Protein AF-A0A386C743-F1 (afdb_monomer_lite)

pLDDT: mean 71.22, std 15.31, range [37.0, 89.81]

Sequence (69 aa):
MDKLQRDLKTVESRYGEDVLQLVIAAGYLSKLVGNPEIKRYLNQHHPEILTEFRTIVSATSLDQANIPA

Structure (mmCIF, N/CA/C/O backbone):
data_AF-A0A386C743-F1
#
_entry.id   AF-A0A386C743-F1
#
loop_
_atom_site.group_PDB
_atom_site.id
_atom_site.type_symbol
_atom_site.label_atom_id
_atom_site.label_alt_id
_atom_site.label_comp_id
_atom_site.label_asym_id
_atom_site.label_entity_id
_atom_site.label_seq_id
_atom_site.pdbx_PDB_ins_code
_atom_site.Cartn_x
_atom_site.Cartn_y
_atom_site.Cartn_z
_atom_site.occupancy
_atom_site.B_iso_or_equiv
_atom_site.auth_seq_id
_atom_site.auth_comp_id
_atom_site.auth_asym_id
_atom_site.auth_atom_id
_atom_site.pdbx_PDB_model_num
ATOM 1 N N . MET A 1 1 ? 27.468 -6.919 -31.114 1.00 48.12 1 MET A N 1
ATOM 2 C CA . MET A 1 1 ? 27.560 -6.648 -29.664 1.00 48.12 1 MET A CA 1
ATOM 3 C C . MET A 1 1 ? 27.025 -5.266 -29.248 1.00 48.12 1 MET A C 1
ATOM 5 O O . MET A 1 1 ? 27.040 -4.973 -28.070 1.00 48.12 1 MET A O 1
ATOM 9 N N . ASP A 1 2 ? 26.484 -4.438 -30.156 1.00 54.94 2 ASP A N 1
ATOM 10 C CA . ASP A 1 2 ? 26.094 -3.036 -29.861 1.00 54.94 2 ASP A CA 1
ATOM 11 C C . ASP A 1 2 ? 24.574 -2.829 -29.631 1.00 54.94 2 ASP A C 1
ATOM 13 O O . ASP A 1 2 ? 24.092 -1.719 -29.406 1.00 54.94 2 ASP A O 1
ATOM 17 N N . LYS A 1 3 ? 23.771 -3.894 -29.762 1.00 52.06 3 LYS A N 1
ATOM 18 C CA . LYS A 1 3 ? 22.315 -3.854 -29.519 1.00 52.06 3 LYS A CA 1
ATOM 19 C C . LYS A 1 3 ? 21.966 -4.184 -28.070 1.00 52.06 3 LYS A C 1
ATOM 21 O O . LYS A 1 3 ? 21.159 -3.480 -27.484 1.00 52.06 3 LYS A O 1
ATOM 26 N N . LEU A 1 4 ? 22.637 -5.179 -27.486 1.00 57.56 4 LEU A N 1
ATOM 27 C CA . LEU A 1 4 ? 22.391 -5.618 -26.110 1.00 57.56 4 LEU A CA 1
ATOM 28 C C . LEU A 1 4 ? 22.669 -4.502 -25.091 1.00 57.56 4 LEU A C 1
ATOM 30 O O . LEU A 1 4 ? 21.896 -4.299 -24.171 1.00 57.56 4 LEU A O 1
ATOM 34 N N . GLN A 1 5 ? 23.739 -3.730 -25.298 1.00 51.84 5 GLN A N 1
ATOM 35 C CA . GLN A 1 5 ? 24.145 -2.654 -24.390 1.00 51.84 5 GLN A CA 1
ATOM 36 C C . GLN A 1 5 ? 23.212 -1.429 -24.443 1.00 51.84 5 GLN A C 1
ATOM 38 O O . GLN A 1 5 ? 23.050 -0.732 -23.444 1.00 51.84 5 GLN A O 1
ATOM 43 N N . ARG A 1 6 ? 22.568 -1.168 -25.592 1.00 54.44 6 ARG A N 1
ATOM 44 C CA . ARG A 1 6 ? 21.530 -0.127 -25.718 1.00 54.44 6 ARG A CA 1
ATOM 45 C C . ARG A 1 6 ? 20.193 -0.568 -25.130 1.00 54.44 6 ARG A C 1
ATOM 47 O O . ARG A 1 6 ? 19.513 0.246 -24.511 1.00 54.44 6 ARG A O 1
ATOM 54 N N . ASP A 1 7 ? 19.845 -1.839 -25.302 1.00 53.47 7 ASP A N 1
ATOM 55 C CA . ASP A 1 7 ? 18.654 -2.433 -24.695 1.00 53.47 7 ASP A CA 1
ATOM 56 C C . ASP A 1 7 ? 18.752 -2.390 -23.160 1.00 53.47 7 ASP A C 1
ATOM 58 O O . ASP A 1 7 ? 17.842 -1.906 -22.496 1.00 53.47 7 ASP A O 1
ATOM 62 N N . LEU A 1 8 ? 19.92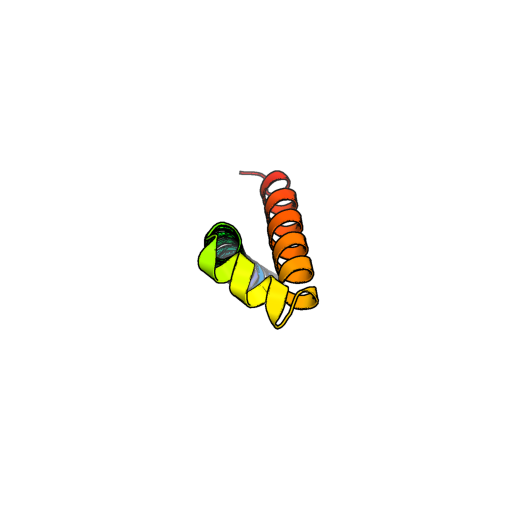8 -2.719 -22.608 1.00 49.78 8 LEU A N 1
ATOM 63 C CA . LEU A 1 8 ? 20.210 -2.664 -21.169 1.00 49.78 8 LEU A CA 1
ATOM 64 C C . LEU A 1 8 ? 20.078 -1.243 -20.594 1.00 49.78 8 LEU A C 1
ATOM 66 O O . LEU A 1 8 ? 19.389 -1.050 -19.601 1.00 49.78 8 LEU A O 1
ATOM 70 N N . LYS A 1 9 ? 20.622 -0.229 -21.281 1.00 52.12 9 LYS A N 1
ATOM 71 C CA . LYS A 1 9 ? 20.457 1.188 -20.897 1.00 52.12 9 LYS A CA 1
ATOM 72 C C . LYS A 1 9 ? 19.005 1.673 -20.945 1.00 52.12 9 LYS A C 1
ATOM 74 O O . LYS A 1 9 ? 18.608 2.541 -20.172 1.00 52.12 9 LYS A O 1
ATOM 79 N N . THR A 1 10 ? 18.217 1.144 -21.878 1.00 51.75 10 THR A N 1
ATOM 80 C CA . THR A 1 10 ? 16.791 1.481 -22.003 1.00 51.75 10 THR A CA 1
ATOM 81 C C . THR A 1 10 ? 15.993 0.840 -20.871 1.00 51.75 10 THR A C 1
ATOM 83 O O . THR A 1 10 ? 15.105 1.477 -20.309 1.00 51.75 10 THR A O 1
ATOM 86 N N . VAL A 1 11 ? 16.351 -0.388 -20.489 1.00 51.91 11 VAL A N 1
ATOM 87 C CA . VAL A 1 11 ? 15.802 -1.069 -19.314 1.00 51.91 11 VAL A CA 1
ATOM 88 C C . VAL A 1 11 ? 16.173 -0.322 -18.032 1.00 51.91 11 VAL A C 1
ATOM 90 O O . VAL A 1 11 ? 15.278 -0.070 -17.240 1.00 51.91 11 VAL A O 1
ATOM 93 N N . GLU A 1 12 ? 17.420 0.125 -17.855 1.00 53.44 12 GLU A N 1
ATOM 94 C CA . GLU A 1 12 ? 17.834 0.936 -16.693 1.00 53.44 12 GLU A CA 1
ATOM 95 C C . GLU A 1 12 ? 17.061 2.261 -16.584 1.00 53.44 12 GLU A C 1
ATOM 97 O O . GLU A 1 12 ? 16.626 2.643 -15.499 1.00 53.44 12 GLU A O 1
ATOM 102 N N . SER A 1 13 ? 16.840 2.953 -17.707 1.00 53.41 13 SER A N 1
ATOM 103 C CA . SER A 1 13 ? 16.101 4.221 -17.704 1.00 53.41 13 SER A CA 1
ATOM 104 C C . SER A 1 13 ? 14.610 4.034 -17.413 1.00 53.41 13 SER A C 1
ATOM 106 O O . SER A 1 13 ? 14.022 4.886 -16.750 1.00 53.41 13 SER A O 1
ATOM 108 N N . ARG A 1 14 ? 13.999 2.932 -17.878 1.00 54.47 14 ARG A N 1
ATOM 109 C CA . ARG A 1 14 ? 12.619 2.577 -17.503 1.00 54.47 14 ARG A CA 1
ATOM 110 C C . ARG A 1 14 ? 12.547 2.122 -16.050 1.00 54.47 14 ARG A C 1
ATOM 112 O O . ARG A 1 14 ? 11.654 2.557 -15.345 1.00 54.47 14 ARG A O 1
ATOM 119 N N . TYR A 1 15 ? 13.540 1.373 -15.570 1.00 53.50 15 TYR A N 1
ATOM 120 C CA . TYR A 1 15 ? 13.659 0.998 -14.159 1.00 53.50 15 TYR A CA 1
ATOM 121 C C . TYR A 1 15 ? 13.641 2.222 -13.244 1.00 53.50 15 TYR A C 1
ATOM 123 O O . TYR A 1 15 ? 12.910 2.223 -12.263 1.00 53.50 15 TYR A O 1
ATOM 131 N N . GLY A 1 16 ? 14.392 3.277 -13.573 1.00 59.06 16 GLY A N 1
ATOM 132 C CA . GLY A 1 16 ? 14.373 4.515 -12.795 1.00 59.06 16 GLY A CA 1
ATOM 133 C C . GLY A 1 16 ? 12.980 5.147 -12.726 1.00 59.06 16 GLY A C 1
ATOM 134 O O . GLY A 1 16 ? 12.506 5.463 -11.639 1.00 59.06 16 GLY A O 1
ATOM 135 N N . GLU A 1 17 ? 12.308 5.295 -13.868 1.00 60.16 17 GLU A N 1
ATOM 136 C CA . GLU A 1 17 ? 10.986 5.929 -13.962 1.00 60.16 17 GLU A CA 1
ATOM 137 C C . GLU A 1 17 ? 9.868 5.080 -13.330 1.00 60.16 17 GLU A C 1
ATOM 139 O O . GLU A 1 17 ? 9.067 5.599 -12.552 1.00 60.16 17 GLU A O 1
ATOM 144 N N . ASP A 1 18 ? 9.854 3.771 -13.585 1.00 66.06 18 ASP A N 1
ATOM 145 C CA . ASP A 1 18 ? 8.891 2.827 -13.015 1.00 66.06 18 ASP A CA 1
ATOM 146 C C . ASP A 1 18 ? 9.066 2.706 -11.493 1.00 66.06 18 ASP A C 1
ATOM 148 O O . ASP A 1 18 ? 8.078 2.736 -10.756 1.00 66.06 18 ASP A O 1
ATOM 152 N N . VAL A 1 19 ? 10.307 2.654 -10.990 1.00 67.81 19 VAL A N 1
ATOM 153 C CA . VAL A 1 19 ? 10.585 2.642 -9.543 1.00 67.81 19 VAL A CA 1
ATOM 154 C C . VAL A 1 19 ? 10.174 3.966 -8.902 1.00 67.81 19 VAL A C 1
ATOM 156 O O . VAL A 1 19 ? 9.494 3.950 -7.879 1.00 67.81 19 VAL A O 1
ATOM 159 N N . LEU A 1 20 ? 10.504 5.114 -9.503 1.00 72.38 20 LEU A N 1
ATOM 160 C CA . LEU A 1 20 ? 10.051 6.426 -9.019 1.00 72.38 20 LEU A CA 1
ATOM 161 C C . LEU A 1 20 ? 8.526 6.491 -8.928 1.00 72.38 20 LEU A C 1
ATOM 163 O O . LEU A 1 20 ? 7.979 6.920 -7.912 1.00 72.38 20 LEU A O 1
ATOM 167 N N . GLN A 1 21 ? 7.831 6.032 -9.964 1.00 74.94 21 GLN A N 1
ATOM 168 C CA . GLN A 1 21 ? 6.376 6.033 -10.002 1.00 74.94 21 GLN A CA 1
ATOM 169 C C . GLN A 1 21 ? 5.776 5.092 -8.945 1.00 74.94 21 GLN A C 1
ATOM 171 O O . GLN A 1 21 ? 4.804 5.462 -8.283 1.00 74.94 21 GLN A O 1
ATOM 176 N N . LEU A 1 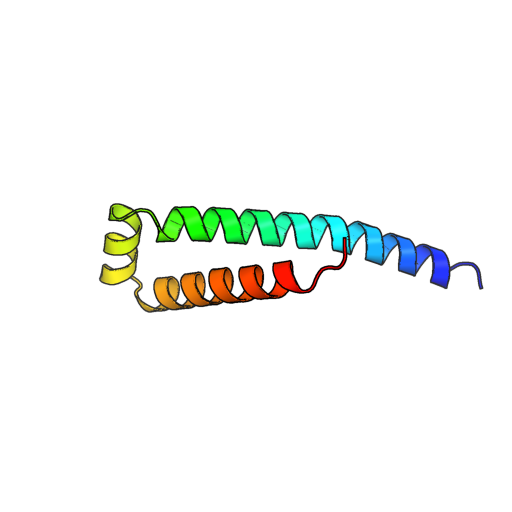22 ? 6.382 3.922 -8.717 1.00 78.56 22 LEU A N 1
ATOM 177 C CA . LEU A 1 22 ? 5.993 2.985 -7.657 1.00 78.56 22 LEU A CA 1
ATOM 178 C C . LEU A 1 22 ? 6.242 3.556 -6.253 1.00 78.56 22 LEU A C 1
ATOM 180 O O . LEU A 1 22 ? 5.379 3.427 -5.385 1.00 78.56 22 LEU A O 1
ATOM 184 N N . VAL A 1 23 ? 7.362 4.247 -6.029 1.00 78.50 23 VAL A N 1
ATOM 185 C CA . VAL A 1 23 ? 7.676 4.924 -4.758 1.00 78.50 23 VAL A CA 1
ATOM 186 C C . VAL A 1 23 ? 6.688 6.059 -4.487 1.00 78.50 23 VAL A C 1
ATOM 188 O O . VA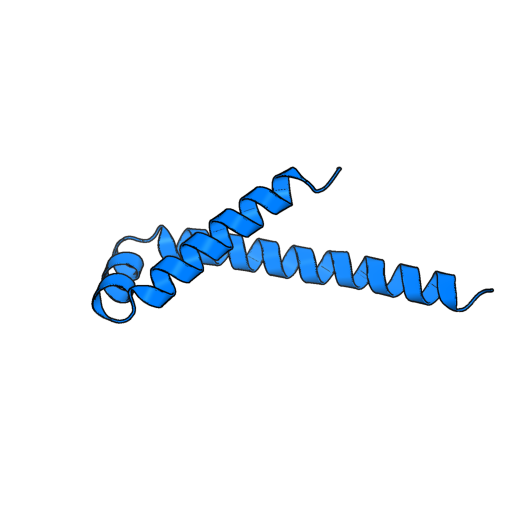L A 1 23 ? 6.171 6.183 -3.376 1.00 78.50 23 VAL A O 1
ATOM 191 N N . ILE A 1 24 ? 6.363 6.867 -5.500 1.00 78.94 24 ILE A N 1
ATOM 192 C CA . ILE A 1 24 ? 5.364 7.938 -5.386 1.00 78.94 24 ILE A CA 1
ATOM 193 C C . ILE A 1 24 ? 3.980 7.347 -5.093 1.00 78.94 24 ILE A C 1
ATOM 195 O O . ILE A 1 24 ? 3.282 7.839 -4.203 1.00 78.94 24 ILE A O 1
ATOM 199 N N . ALA A 1 25 ? 3.593 6.274 -5.789 1.00 81.00 25 ALA A N 1
ATOM 200 C CA . ALA A 1 25 ? 2.333 5.578 -5.554 1.00 81.00 25 ALA A CA 1
ATOM 201 C C . ALA A 1 25 ? 2.261 4.999 -4.132 1.00 81.00 25 ALA A C 1
ATOM 203 O O . ALA A 1 25 ? 1.262 5.204 -3.442 1.00 81.00 25 ALA A O 1
ATOM 204 N N . ALA A 1 26 ? 3.326 4.353 -3.648 1.00 80.88 26 ALA A N 1
ATOM 205 C CA . ALA A 1 26 ? 3.407 3.837 -2.283 1.00 80.88 26 ALA A CA 1
ATOM 206 C C . ALA A 1 26 ? 3.376 4.960 -1.233 1.00 80.88 26 ALA A C 1
ATOM 208 O O . ALA A 1 26 ? 2.678 4.851 -0.225 1.00 80.88 26 ALA A O 1
ATOM 209 N N . GLY A 1 27 ? 4.058 6.081 -1.477 1.00 82.75 27 GLY A N 1
ATOM 210 C CA . GLY A 1 27 ? 4.001 7.265 -0.617 1.00 82.75 27 GLY A CA 1
ATOM 211 C C . GLY A 1 27 ? 2.603 7.890 -0.566 1.00 82.75 27 GLY A C 1
ATOM 212 O O . GLY A 1 27 ? 2.125 8.275 0.506 1.00 82.75 27 GLY A O 1
ATOM 213 N N . TYR A 1 28 ? 1.909 7.944 -1.705 1.00 84.12 28 TYR A N 1
ATOM 214 C CA . TYR A 1 28 ? 0.524 8.400 -1.779 1.00 84.12 28 TYR A CA 1
ATOM 215 C C . TYR A 1 28 ? -0.422 7.447 -1.044 1.00 84.12 28 TYR A C 1
ATOM 217 O O . TYR A 1 28 ? -1.219 7.900 -0.226 1.00 84.12 28 TYR A O 1
ATOM 225 N N . LEU A 1 29 ? -0.287 6.135 -1.254 1.00 84.12 29 LEU A N 1
ATOM 226 C CA . LEU A 1 29 ? -1.037 5.101 -0.535 1.00 84.12 29 LEU A CA 1
ATOM 227 C C . LEU A 1 29 ? -0.801 5.175 0.977 1.00 84.12 29 LEU A C 1
ATOM 229 O O . LEU A 1 29 ? -1.748 5.067 1.753 1.00 84.12 29 LEU A O 1
ATOM 233 N N . SER A 1 30 ? 0.432 5.437 1.409 1.00 83.00 30 SER A N 1
ATOM 234 C CA . SER A 1 30 ? 0.766 5.633 2.822 1.00 83.00 30 SER A CA 1
ATOM 235 C C . SER A 1 30 ? 0.041 6.850 3.410 1.00 83.00 30 SER A C 1
ATOM 237 O O . SER A 1 30 ? -0.613 6.742 4.451 1.00 83.00 30 SER A O 1
ATOM 239 N N . LYS A 1 31 ? 0.043 7.992 2.703 1.00 85.31 31 LYS A N 1
ATOM 240 C CA . LYS A 1 31 ? -0.758 9.171 3.088 1.00 85.31 31 LYS A CA 1
ATOM 241 C C . LYS A 1 31 ? -2.261 8.886 3.092 1.00 85.31 31 LYS A C 1
ATOM 243 O O . LYS A 1 31 ? -2.966 9.364 3.978 1.00 85.31 31 LYS A O 1
ATOM 248 N N . LEU A 1 32 ? -2.746 8.111 2.126 1.00 85.00 32 LEU A N 1
ATOM 249 C CA . LEU A 1 32 ? -4.151 7.746 1.980 1.00 85.00 32 LEU A CA 1
ATOM 250 C C . LEU A 1 32 ? -4.630 6.891 3.167 1.00 85.00 32 LEU A C 1
ATOM 252 O O . LEU A 1 32 ? -5.639 7.212 3.790 1.00 85.00 32 LEU A O 1
ATOM 256 N N . VAL A 1 33 ? -3.873 5.849 3.530 1.00 81.00 33 VAL A N 1
ATOM 257 C CA . VAL A 1 33 ? -4.178 4.936 4.651 1.00 81.00 33 VAL A CA 1
ATOM 258 C C . VAL A 1 33 ? -3.909 5.580 6.021 1.00 81.00 33 VAL A C 1
ATOM 260 O O . VAL A 1 33 ? -4.514 5.190 7.026 1.00 81.00 33 VAL A O 1
ATOM 263 N N . GLY A 1 34 ? -3.024 6.578 6.080 1.00 81.00 34 GLY A N 1
ATOM 264 C CA . GLY A 1 34 ? -2.781 7.396 7.270 1.00 81.00 34 GLY A CA 1
ATOM 265 C C . GLY A 1 34 ? -3.931 8.349 7.612 1.00 81.00 34 GLY A C 1
ATOM 266 O O . GLY A 1 34 ? -4.042 8.779 8.759 1.00 81.00 34 GLY A O 1
ATOM 267 N N . ASN A 1 35 ? -4.810 8.651 6.653 1.00 89.81 35 ASN A N 1
ATOM 268 C CA . ASN A 1 35 ? -5.918 9.581 6.840 1.00 89.81 35 ASN A CA 1
ATOM 269 C C . ASN A 1 35 ? -7.103 8.876 7.540 1.00 89.81 35 ASN A C 1
ATOM 271 O O . ASN A 1 35 ? -7.661 7.934 6.971 1.00 89.81 35 ASN A O 1
ATOM 275 N N . PRO A 1 36 ? -7.519 9.288 8.755 1.00 85.06 36 PRO A N 1
ATOM 276 C CA . PRO A 1 36 ? -8.476 8.532 9.570 1.00 85.06 36 PRO A CA 1
ATOM 277 C C . PRO A 1 36 ? -9.861 8.395 8.923 1.00 85.06 36 PRO A C 1
ATOM 279 O O . PRO A 1 36 ? -10.481 7.339 9.040 1.00 85.06 36 PRO A O 1
ATOM 282 N N . GLU A 1 37 ? -10.314 9.412 8.189 1.00 87.31 37 GLU A N 1
ATOM 283 C CA . GLU A 1 37 ? -11.589 9.400 7.457 1.00 87.31 37 GLU A CA 1
ATOM 284 C C . GLU A 1 37 ? -11.582 8.360 6.329 1.00 87.31 37 GLU A C 1
ATOM 286 O O . GLU A 1 37 ? -12.500 7.550 6.199 1.00 87.31 37 GLU A O 1
ATOM 291 N N . ILE A 1 38 ? -10.495 8.323 5.554 1.00 83.81 38 ILE A N 1
ATOM 292 C CA . ILE A 1 38 ? -10.325 7.377 4.446 1.00 83.81 38 ILE A CA 1
ATOM 293 C C . ILE A 1 38 ? -10.153 5.961 4.991 1.00 83.81 38 ILE A C 1
ATOM 295 O O . ILE A 1 38 ? -10.772 5.022 4.499 1.00 83.81 38 ILE A O 1
ATOM 299 N N . LYS A 1 39 ? -9.381 5.811 6.069 1.00 85.06 39 LYS A N 1
ATOM 300 C CA . LYS A 1 39 ? -9.209 4.542 6.774 1.00 85.06 39 LYS A CA 1
ATOM 301 C C . LYS A 1 39 ? -10.541 3.996 7.279 1.00 85.06 39 LYS A C 1
ATOM 303 O O . LYS A 1 39 ? -10.808 2.811 7.121 1.00 85.06 39 LYS A O 1
ATOM 308 N N . ARG A 1 40 ? -11.394 4.852 7.851 1.00 87.75 40 ARG A N 1
ATOM 309 C CA . ARG A 1 40 ? -12.737 4.482 8.310 1.00 87.75 40 ARG A CA 1
ATOM 310 C C . ARG A 1 40 ? -13.636 4.076 7.145 1.00 87.75 40 ARG A C 1
ATOM 312 O O . ARG A 1 40 ? -14.305 3.053 7.252 1.00 87.75 40 ARG A O 1
ATOM 319 N N . TYR A 1 41 ? -13.622 4.831 6.049 1.00 88.19 41 TYR A N 1
ATOM 320 C CA . TYR A 1 41 ? -14.402 4.520 4.851 1.00 88.19 41 TYR A CA 1
ATOM 321 C C . TYR A 1 41 ? -13.990 3.179 4.230 1.00 88.19 41 TYR A C 1
ATOM 323 O O . TYR A 1 41 ? -14.827 2.294 4.056 1.00 88.19 41 TYR A O 1
ATOM 331 N N . LEU A 1 42 ? -12.690 2.985 3.980 1.00 85.31 42 LEU A N 1
ATOM 332 C CA . LEU A 1 42 ? -12.171 1.723 3.460 1.00 85.31 42 LEU A CA 1
ATOM 333 C C . LEU A 1 42 ? -12.427 0.571 4.427 1.00 85.31 42 LEU A C 1
ATOM 335 O O . LEU A 1 42 ? -12.822 -0.493 3.987 1.00 85.31 42 LEU A O 1
ATOM 339 N N . ASN A 1 43 ? -12.282 0.755 5.737 1.00 84.88 43 ASN A N 1
ATOM 340 C CA . ASN A 1 43 ? -12.548 -0.332 6.678 1.00 84.88 43 ASN A CA 1
ATOM 341 C C . ASN A 1 43 ? -14.035 -0.735 6.733 1.00 84.88 43 ASN A C 1
ATOM 343 O O . ASN A 1 43 ? -14.339 -1.880 7.045 1.00 84.88 43 ASN A O 1
ATOM 347 N N . GLN A 1 44 ? -14.958 0.189 6.443 1.00 89.50 44 GLN A N 1
ATOM 348 C CA . GLN A 1 44 ? -16.397 -0.098 6.420 1.00 89.50 44 GLN A CA 1
ATOM 349 C C . GLN A 1 44 ? -16.865 -0.723 5.102 1.00 89.50 44 GLN A C 1
ATOM 351 O O . GLN A 1 44 ? -17.730 -1.592 5.130 1.00 89.50 44 GLN A O 1
ATOM 356 N N . HIS A 1 45 ? -16.324 -0.281 3.964 1.00 86.31 45 HIS A N 1
ATOM 357 C CA . HIS A 1 45 ? -16.779 -0.728 2.643 1.00 86.31 45 HIS A CA 1
ATOM 358 C C . HIS A 1 45 ? -15.863 -1.785 2.007 1.00 86.31 45 HIS A C 1
ATOM 360 O O . HIS A 1 45 ? -16.353 -2.690 1.340 1.00 86.31 45 HIS A O 1
ATOM 366 N N . HIS A 1 46 ? -14.546 -1.686 2.212 1.00 87.25 46 HIS A N 1
ATOM 367 C CA . HIS A 1 46 ? -13.521 -2.504 1.548 1.00 87.25 46 HIS A CA 1
ATOM 368 C C . HIS A 1 46 ? -12.304 -2.793 2.459 1.00 87.25 46 HIS A C 1
ATOM 370 O O . HIS A 1 46 ? -11.191 -2.312 2.201 1.00 87.25 46 HIS A O 1
ATOM 376 N N . PRO A 1 47 ? -12.479 -3.571 3.545 1.00 84.69 47 PRO A N 1
ATOM 377 C CA . PRO A 1 47 ? -11.404 -3.856 4.502 1.00 84.69 47 PRO A CA 1
ATOM 378 C C . PRO A 1 47 ? -10.249 -4.669 3.887 1.00 84.69 47 PRO A C 1
ATOM 380 O O . PRO A 1 47 ? -9.098 -4.553 4.319 1.00 84.69 47 PRO A O 1
ATOM 383 N N . GLU A 1 48 ? -10.536 -5.456 2.849 1.00 86.06 48 GLU A N 1
ATOM 384 C CA . GLU A 1 48 ? -9.542 -6.181 2.050 1.00 86.06 48 GLU A CA 1
ATOM 385 C C . GLU A 1 48 ? -8.566 -5.226 1.344 1.00 86.06 48 GLU A C 1
ATOM 387 O O . GLU A 1 48 ? -7.353 -5.378 1.477 1.00 86.06 48 GLU A O 1
ATOM 392 N N . ILE A 1 49 ? -9.079 -4.163 0.713 1.00 85.06 49 ILE A N 1
ATOM 393 C CA . ILE A 1 49 ? -8.270 -3.163 0.001 1.00 85.06 49 ILE A CA 1
ATOM 394 C C . ILE A 1 49 ? -7.370 -2.414 0.986 1.00 85.06 49 ILE A C 1
ATOM 396 O O . ILE A 1 49 ? -6.210 -2.139 0.696 1.00 85.06 49 ILE A O 1
ATOM 400 N N . LEU A 1 50 ? -7.873 -2.120 2.186 1.00 83.50 50 LEU A N 1
ATOM 401 C CA . LEU A 1 50 ? -7.079 -1.481 3.235 1.00 83.50 50 LEU A CA 1
ATOM 402 C C . LEU A 1 50 ? -5.904 -2.353 3.691 1.00 83.50 50 LEU A C 1
ATOM 404 O O . LEU A 1 50 ? -4.829 -1.837 4.005 1.00 83.50 50 LEU A O 1
ATOM 408 N N . THR A 1 51 ? -6.116 -3.667 3.744 1.00 85.31 51 THR A N 1
ATOM 409 C CA . THR A 1 51 ? -5.073 -4.634 4.091 1.00 85.31 51 THR A CA 1
ATOM 410 C C . THR A 1 51 ? -4.033 -4.714 2.981 1.00 85.31 51 THR A C 1
ATOM 412 O O . THR A 1 51 ? -2.849 -4.554 3.269 1.00 85.31 51 THR A O 1
ATOM 415 N N . GLU A 1 52 ? -4.468 -4.838 1.727 1.00 86.31 52 GLU A N 1
ATOM 416 C CA . GLU A 1 52 ? -3.597 -4.841 0.546 1.00 86.31 52 GLU A CA 1
ATOM 417 C C . GLU A 1 52 ? -2.771 -3.556 0.441 1.00 86.31 52 GLU A C 1
ATOM 419 O O . GLU A 1 52 ? -1.554 -3.610 0.295 1.00 86.31 52 GLU A O 1
ATOM 424 N N . PHE A 1 53 ? -3.384 -2.383 0.618 1.00 85.31 53 PHE A N 1
ATOM 425 C CA . PHE A 1 53 ? -2.664 -1.108 0.604 1.00 85.31 53 PHE A CA 1
ATOM 426 C C . PHE A 1 53 ? -1.606 -1.026 1.699 1.00 85.31 53 PHE A C 1
ATOM 428 O O . PHE A 1 53 ? -0.512 -0.520 1.459 1.00 85.31 53 PHE A O 1
ATOM 435 N N . ARG A 1 54 ? -1.889 -1.555 2.893 1.00 82.12 54 ARG A N 1
ATOM 436 C CA . ARG A 1 54 ? -0.898 -1.609 3.969 1.00 82.12 54 ARG A CA 1
ATOM 437 C C . ARG A 1 54 ? 0.242 -2.572 3.630 1.00 82.12 54 ARG A C 1
ATOM 439 O O . ARG A 1 54 ? 1.393 -2.231 3.882 1.00 82.12 54 ARG A O 1
ATOM 446 N N . THR A 1 55 ? -0.061 -3.718 3.022 1.00 84.44 55 THR A N 1
ATOM 447 C CA . THR A 1 55 ? 0.935 -4.682 2.531 1.00 84.44 55 THR A CA 1
ATOM 448 C C . THR A 1 55 ? 1.831 -4.063 1.461 1.00 84.44 55 THR A C 1
ATOM 450 O O . THR A 1 55 ? 3.049 -4.164 1.572 1.00 84.44 55 THR A O 1
ATOM 453 N N . ILE A 1 56 ? 1.255 -3.362 0.478 1.00 83.38 56 ILE A N 1
ATOM 454 C CA . ILE A 1 56 ? 1.995 -2.672 -0.589 1.00 83.38 56 ILE A CA 1
ATOM 455 C C . ILE A 1 56 ? 2.921 -1.612 0.011 1.00 83.38 56 ILE A C 1
ATOM 457 O O . ILE A 1 56 ? 4.115 -1.613 -0.268 1.00 83.38 56 ILE A O 1
ATOM 461 N N . VAL A 1 57 ? 2.405 -0.755 0.899 1.00 81.06 57 VAL A N 1
ATOM 462 C CA . VAL A 1 57 ? 3.212 0.277 1.571 1.00 81.06 57 VAL A CA 1
ATOM 463 C C . VAL A 1 57 ? 4.360 -0.349 2.367 1.00 81.06 57 VAL A C 1
ATOM 465 O O . VAL A 1 57 ? 5.488 0.141 2.297 1.00 81.06 57 VAL A O 1
ATOM 468 N N . SER A 1 58 ? 4.114 -1.443 3.094 1.00 78.56 58 SER A N 1
ATOM 469 C CA . SER A 1 58 ? 5.163 -2.162 3.825 1.00 78.56 58 SER A CA 1
ATOM 470 C C . SER A 1 58 ? 6.198 -2.804 2.895 1.00 78.56 58 SER A C 1
ATOM 472 O O . SER A 1 58 ? 7.389 -2.715 3.182 1.00 78.56 58 SER A O 1
ATOM 474 N N . ALA A 1 59 ? 5.775 -3.398 1.778 1.00 78.94 59 ALA A N 1
ATOM 475 C CA . ALA A 1 59 ? 6.661 -4.031 0.804 1.00 78.94 59 ALA A CA 1
ATOM 476 C C . ALA A 1 59 ? 7.557 -3.008 0.085 1.00 78.94 59 ALA A C 1
ATOM 478 O O . ALA A 1 59 ? 8.765 -3.208 0.007 1.00 78.94 59 ALA A O 1
ATOM 479 N N . THR A 1 60 ? 7.004 -1.875 -0.361 1.00 70.50 60 THR A N 1
ATOM 480 C CA . THR A 1 60 ? 7.797 -0.804 -0.990 1.00 70.50 60 THR A CA 1
ATOM 481 C C . THR A 1 60 ? 8.737 -0.126 0.011 1.00 70.50 60 THR A C 1
ATOM 483 O O . THR A 1 60 ? 9.844 0.256 -0.352 1.00 70.50 60 THR A O 1
ATOM 486 N N . SER A 1 61 ? 8.353 -0.030 1.290 1.00 65.50 61 SER A N 1
ATOM 487 C CA . SER A 1 61 ? 9.249 0.489 2.339 1.00 65.50 61 SER A CA 1
ATOM 4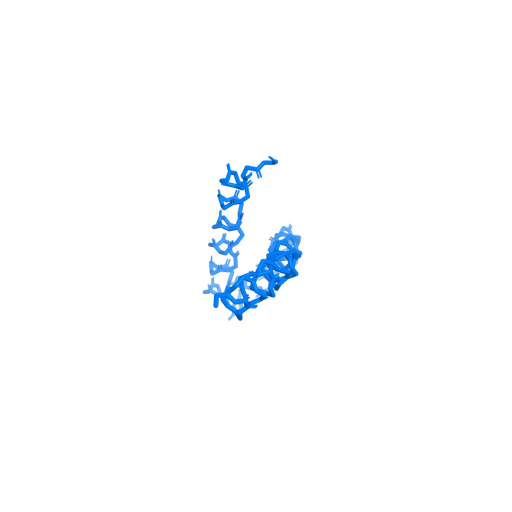88 C C . SER A 1 61 ? 10.453 -0.429 2.598 1.00 65.50 61 SER A C 1
ATOM 490 O O . SER A 1 61 ? 11.529 0.058 2.934 1.00 65.50 61 SER A O 1
ATOM 492 N N . LEU A 1 62 ? 10.276 -1.749 2.455 1.00 61.66 62 LEU A N 1
ATOM 493 C CA . LEU A 1 62 ? 11.346 -2.747 2.574 1.00 61.66 62 LEU A CA 1
ATOM 494 C C . LEU A 1 62 ? 12.276 -2.736 1.353 1.00 61.66 62 LEU A C 1
ATOM 496 O O . LEU A 1 62 ? 13.489 -2.827 1.517 1.00 61.66 62 LEU A O 1
ATOM 500 N N . ASP A 1 63 ? 11.723 -2.582 0.149 1.00 55.97 63 ASP A N 1
ATOM 501 C CA . ASP A 1 63 ? 12.496 -2.477 -1.095 1.00 55.97 63 ASP A CA 1
ATOM 502 C C . ASP A 1 63 ? 13.369 -1.211 -1.128 1.00 55.97 63 ASP A C 1
ATOM 504 O O . ASP A 1 63 ? 14.542 -1.269 -1.495 1.00 55.97 63 ASP A O 1
ATOM 508 N N . GLN A 1 64 ? 12.861 -0.091 -0.597 1.00 52.91 64 GLN A N 1
ATOM 509 C CA . GLN A 1 64 ? 13.623 1.155 -0.478 1.00 52.91 64 GLN A CA 1
ATOM 510 C C . GLN A 1 64 ? 14.868 1.034 0.425 1.00 52.91 64 GLN A C 1
ATOM 512 O O . GLN A 1 64 ? 15.806 1.816 0.283 1.00 52.91 64 GLN A O 1
ATOM 517 N N . ALA A 1 65 ? 14.910 0.049 1.331 1.00 51.50 65 ALA A N 1
ATOM 518 C CA . ALA A 1 65 ? 16.0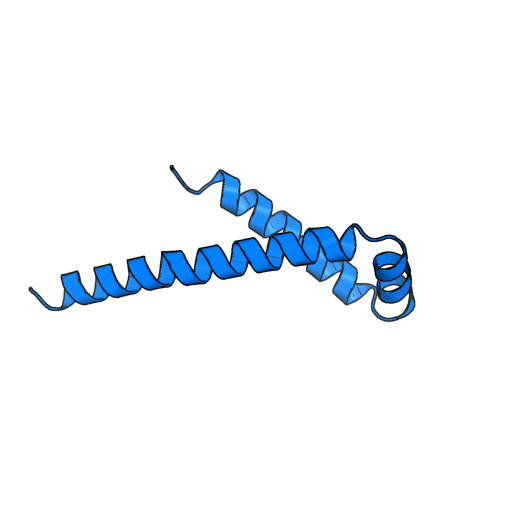87 -0.250 2.150 1.00 51.50 65 ALA A CA 1
ATOM 519 C C . ALA A 1 65 ? 17.145 -1.102 1.417 1.00 51.50 65 ALA A C 1
ATOM 521 O O . ALA A 1 65 ? 18.254 -1.258 1.924 1.00 51.50 65 ALA A O 1
ATOM 522 N N . ASN A 1 66 ? 16.811 -1.652 0.245 1.00 47.69 66 ASN A N 1
ATOM 523 C CA . ASN A 1 66 ? 17.660 -2.551 -0.536 1.00 47.69 66 ASN A CA 1
ATOM 524 C C . ASN A 1 66 ? 18.194 -1.914 -1.836 1.00 47.69 66 ASN A C 1
ATOM 526 O O . ASN A 1 66 ? 18.948 -2.560 -2.561 1.00 47.69 66 ASN A O 1
ATOM 530 N N . ILE A 1 67 ? 17.844 -0.657 -2.131 1.00 45.81 67 ILE A N 1
ATOM 531 C CA . ILE A 1 67 ? 18.408 0.092 -3.262 1.00 45.81 67 ILE A CA 1
ATOM 532 C C . ILE A 1 67 ? 19.742 0.715 -2.809 1.00 45.81 67 ILE A C 1
ATOM 534 O O . ILE A 1 67 ? 19.722 1.613 -1.963 1.00 45.81 67 ILE A O 1
ATOM 538 N N . PRO A 1 68 ? 20.909 0.252 -3.301 1.00 37.00 68 PRO A N 1
ATOM 539 C CA . PRO A 1 68 ? 22.173 0.915 -3.009 1.00 37.00 68 PRO A CA 1
ATOM 540 C C . PRO A 1 68 ? 22.174 2.306 -3.659 1.00 37.00 68 PRO A C 1
ATOM 542 O O . PRO A 1 68 ? 21.802 2.447 -4.825 1.00 37.00 68 PRO A O 1
ATOM 545 N N . ALA A 1 69 ? 22.547 3.313 -2.866 1.00 43.03 69 ALA A N 1
ATOM 546 C CA . ALA A 1 69 ? 22.763 4.692 -3.303 1.00 43.03 69 ALA A CA 1
ATOM 547 C C . ALA A 1 69 ? 23.912 4.816 -4.316 1.00 43.03 69 ALA A C 1
ATOM 549 O O . ALA A 1 69 ? 24.866 4.006 -4.231 1.00 43.03 69 ALA A O 1
#

Secondary structure (DSSP, 8-state):
-TTHHHHHHHHHHHHHHHHHHHHHHHHHHHHHHHSHHHHHHHHHH-HHHHHHHHHHHHHHHHHTTTS--

Foldseek 3Di:
DPPVVVVVVVVVVVVVVVLVVLLVVLVVLVVQCVDVVSVVVCVVPPVPVSVVSVVSNVVNVVVVVVDDD

Radius of gyration: 16.8 Å; chains: 1; boundi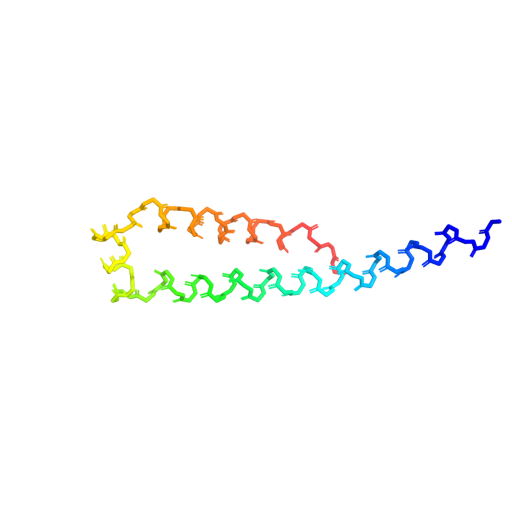ng box: 44×16×39 Å